Protein AF-A0A956V345-F1 (afdb_monomer_lite)

pLDDT: mean 96.44, std 3.16, range [72.88, 98.56]

Secondary structure (DSSP, 8-state):
-HHHHTTTTSSSS---SS-SS-GGG---SSHHHHHTTHHHHIIIIIIS--TTGGGTT---HHHHHHHHHHHHTT----

Foldseek 3Di:
DCVQFPQCQADPQHVDPVRRDRVVNQHDPDLVSCLVCLVVCLVDCQVVNCGVPVCVSVDDNVNSVVSNVCSVVRSDPD

Sequence (78 aa):
IMQNRCVSCHSEHPTDELFTTPPKGVLFNTPEQIAAQADLIYKNAVVSPYMPLGNKTGMLDEERELLGQWITQGANIE

Structure (mmCIF, N/CA/C/O backbone):
data_AF-A0A956V345-F1
#
_entry.id   AF-A0A956V345-F1
#
loop_
_atom_site.group_PDB
_atom_site.id
_atom_site.type_symbol
_atom_site.label_atom_id
_atom_site.label_alt_id
_atom_site.label_comp_id
_atom_site.label_asym_id
_atom_site.label_entity_id
_atom_site.label_seq_id
_atom_site.pdbx_PDB_ins_code
_atom_site.Cartn_x
_atom_site.Cartn_y
_atom_site.Cartn_z
_atom_site.occupancy
_atom_site.B_iso_or_equiv
_atom_site.auth_seq_id
_atom_site.auth_comp_id
_atom_site.auth_asym_id
_atom_site.auth_atom_id
_atom_site.pdbx_PDB_model_num
ATOM 1 N N . ILE A 1 1 ? -3.827 7.589 0.316 1.00 96.56 1 ILE A N 1
ATOM 2 C CA . ILE A 1 1 ? -3.645 6.256 0.945 1.00 96.56 1 ILE A CA 1
ATOM 3 C C . ILE A 1 1 ? -2.473 5.512 0.308 1.00 96.56 1 ILE A C 1
ATOM 5 O O . ILE A 1 1 ? -1.454 5.382 0.972 1.00 96.56 1 ILE A O 1
ATOM 9 N N . MET A 1 2 ? -2.546 5.115 -0.970 1.00 97.31 2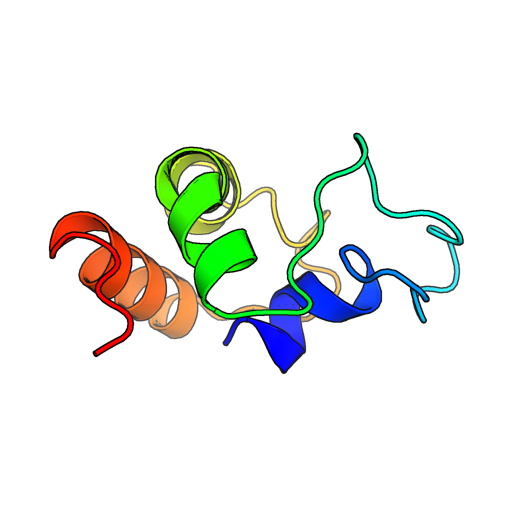 MET A N 1
ATOM 10 C CA . MET A 1 2 ? -1.513 4.274 -1.609 1.00 97.31 2 MET A CA 1
ATOM 11 C C . MET A 1 2 ? -0.072 4.794 -1.457 1.00 97.31 2 MET A C 1
ATOM 13 O O . MET A 1 2 ? 0.779 4.046 -0.973 1.00 97.31 2 MET A O 1
ATOM 17 N N . GLN A 1 3 ? 0.190 6.079 -1.736 1.00 96.88 3 GLN A N 1
ATOM 18 C CA . GLN A 1 3 ? 1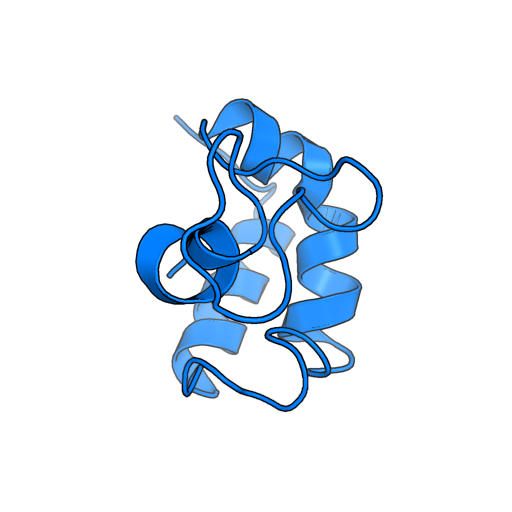.550 6.637 -1.599 1.00 96.88 3 GLN A CA 1
ATOM 19 C C . GLN A 1 3 ? 2.115 6.530 -0.185 1.00 96.88 3 GLN A C 1
ATOM 21 O O . GLN A 1 3 ? 3.287 6.218 -0.013 1.00 96.88 3 GLN A O 1
ATOM 26 N N . ASN A 1 4 ? 1.280 6.747 0.829 1.00 97.12 4 ASN A N 1
ATOM 27 C CA . ASN A 1 4 ? 1.737 6.811 2.216 1.00 97.12 4 ASN A CA 1
ATOM 28 C C . ASN A 1 4 ? 1.806 5.431 2.875 1.00 97.12 4 ASN A C 1
ATOM 30 O O . ASN A 1 4 ? 2.519 5.262 3.861 1.00 97.12 4 ASN A O 1
ATOM 34 N N . ARG A 1 5 ? 1.025 4.461 2.380 1.00 97.88 5 ARG A N 1
ATOM 35 C CA . ARG A 1 5 ? 0.852 3.157 3.037 1.00 97.88 5 ARG A CA 1
ATOM 36 C C . ARG A 1 5 ? 1.523 2.005 2.294 1.00 97.88 5 ARG A C 1
ATOM 38 O O . ARG A 1 5 ? 1.876 1.014 2.922 1.00 97.88 5 ARG A O 1
ATOM 45 N N . CYS A 1 6 ? 1.707 2.112 0.979 1.00 97.62 6 CYS A N 1
ATOM 46 C CA . CYS A 1 6 ? 2.101 0.972 0.148 1.00 97.62 6 CYS A CA 1
ATOM 47 C C . CYS A 1 6 ? 3.391 1.218 -0.646 1.00 97.62 6 CYS A C 1
ATOM 49 O O . CYS A 1 6 ? 4.220 0.316 -0.759 1.00 97.62 6 CYS A O 1
ATOM 51 N N . VAL A 1 7 ? 3.582 2.428 -1.181 1.00 97.25 7 VAL A N 1
ATOM 52 C CA . VAL A 1 7 ? 4.643 2.715 -2.166 1.00 97.25 7 VAL A CA 1
ATOM 53 C C . VAL A 1 7 ? 6.059 2.654 -1.599 1.00 97.25 7 VAL A C 1
ATOM 55 O O . VAL A 1 7 ? 6.974 2.322 -2.342 1.00 97.25 7 VAL A O 1
ATOM 58 N N . SER A 1 8 ? 6.265 2.873 -0.298 1.00 96.31 8 SER A N 1
ATOM 59 C CA . SER A 1 8 ? 7.605 2.746 0.301 1.00 96.31 8 SER A CA 1
ATOM 60 C C . SER A 1 8 ? 8.216 1.350 0.122 1.00 96.31 8 SER A C 1
ATOM 62 O O . SER A 1 8 ? 9.432 1.235 -0.003 1.00 96.31 8 SER A O 1
ATOM 64 N N . CYS A 1 9 ? 7.384 0.301 0.075 1.00 96.88 9 CYS A N 1
ATOM 65 C CA . CYS A 1 9 ? 7.807 -1.082 -0.171 1.00 96.88 9 CYS A CA 1
ATOM 66 C C . CYS A 1 9 ? 7.505 -1.554 -1.602 1.00 96.88 9 CYS A C 1
ATOM 68 O O . CYS A 1 9 ? 8.227 -2.391 -2.130 1.00 96.88 9 CYS A O 1
ATOM 70 N N . HIS A 1 10 ? 6.427 -1.065 -2.218 1.00 97.81 10 HIS A N 1
ATOM 71 C CA . HIS A 1 10 ? 5.911 -1.538 -3.508 1.00 97.81 10 HIS A CA 1
ATOM 72 C C . HIS A 1 10 ? 6.135 -0.522 -4.632 1.00 97.81 10 HIS A C 1
ATOM 74 O O . HIS A 1 10 ? 5.211 -0.176 -5.365 1.00 97.81 10 HIS A O 1
ATOM 80 N N . SER A 1 11 ? 7.356 -0.019 -4.767 1.00 97.19 11 SER A N 1
ATOM 81 C CA . S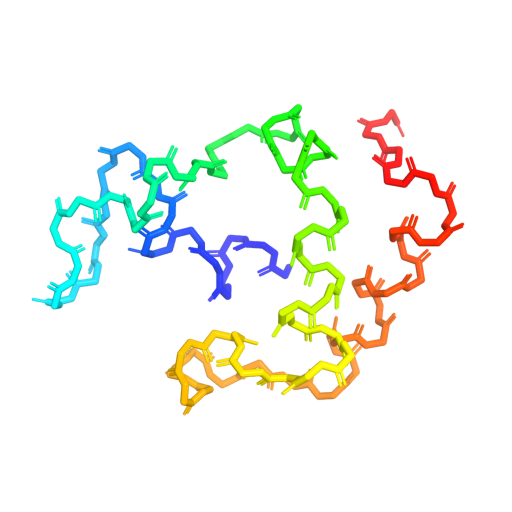ER A 1 11 ? 7.756 0.838 -5.883 1.00 97.19 11 SER A CA 1
ATOM 82 C C . SER A 1 11 ? 8.931 0.235 -6.646 1.00 97.19 11 SER A C 1
ATOM 84 O O . SER A 1 11 ? 9.583 -0.699 -6.182 1.00 97.19 11 SER A O 1
ATOM 86 N N . GLU A 1 12 ? 9.205 0.772 -7.832 1.00 96.56 12 GLU A N 1
ATOM 87 C CA . GLU A 1 12 ? 10.394 0.434 -8.625 1.00 96.56 12 GLU A CA 1
ATOM 88 C C . GLU A 1 12 ? 11.700 0.726 -7.866 1.00 96.56 12 GLU A C 1
ATOM 90 O O . GLU A 1 12 ? 12.697 0.018 -8.021 1.00 96.56 12 GLU A O 1
ATOM 95 N N . HIS A 1 13 ? 11.672 1.729 -6.987 1.00 95.50 13 HIS A N 1
ATOM 96 C CA . HIS A 1 13 ? 12.777 2.103 -6.111 1.00 95.50 13 HIS A CA 1
ATOM 97 C C . HIS A 1 13 ? 12.279 2.178 -4.665 1.00 95.50 13 HIS A C 1
ATOM 99 O O . HIS A 1 13 ? 11.992 3.278 -4.175 1.00 95.50 13 HIS A O 1
ATOM 105 N N . PRO A 1 14 ? 12.117 1.025 -3.987 1.00 96.69 14 PRO A N 1
ATOM 106 C CA . PRO A 1 14 ? 11.655 0.997 -2.609 1.00 96.69 14 PRO A CA 1
ATOM 107 C C . PRO A 1 14 ? 12.538 1.852 -1.704 1.00 96.69 14 PRO A C 1
ATOM 109 O O . PRO A 1 14 ? 13.761 1.886 -1.845 1.00 96.69 14 PRO A O 1
ATOM 112 N N . THR A 1 15 ? 11.904 2.533 -0.759 1.00 95.31 15 THR A N 1
ATOM 113 C CA . THR A 1 15 ? 12.576 3.387 0.229 1.00 95.31 15 THR A CA 1
ATOM 114 C C . THR A 1 15 ? 12.508 2.794 1.633 1.00 95.31 15 THR A C 1
ATOM 116 O O . THR A 1 15 ? 12.915 3.441 2.595 1.00 95.31 15 THR A O 1
ATOM 119 N N . ASP A 1 16 ? 11.932 1.599 1.776 1.00 94.81 16 ASP A N 1
ATOM 120 C CA . ASP A 1 16 ? 11.903 0.868 3.035 1.00 94.81 16 ASP A CA 1
ATOM 121 C C . ASP A 1 16 ? 13.289 0.306 3.383 1.00 94.81 16 ASP A C 1
ATOM 123 O O . ASP A 1 16 ? 14.028 -0.159 2.520 1.00 94.81 16 ASP A O 1
ATOM 127 N N . GLU A 1 17 ? 13.627 0.307 4.671 1.00 91.75 17 GLU A N 1
ATOM 128 C CA . GLU A 1 17 ? 14.923 -0.173 5.167 1.00 91.75 17 GLU A CA 1
ATOM 129 C C . GLU A 1 17 ? 15.151 -1.678 4.948 1.00 91.75 17 GLU A C 1
ATOM 131 O O . GLU A 1 17 ? 16.294 -2.117 4.834 1.00 91.75 17 GLU A O 1
ATOM 136 N N . LEU A 1 18 ? 14.080 -2.480 4.922 1.00 91.00 18 LEU A N 1
ATOM 137 C CA . LEU A 1 18 ? 14.160 -3.941 4.821 1.00 91.00 18 LEU A CA 1
ATOM 138 C C . LEU A 1 18 ? 13.874 -4.442 3.407 1.00 91.00 18 LEU A C 1
ATOM 140 O O . LEU A 1 18 ? 14.431 -5.454 2.980 1.00 91.00 18 LEU A O 1
ATOM 144 N N . PHE A 1 19 ? 12.993 -3.756 2.684 1.00 93.31 19 PHE A N 1
ATOM 145 C CA . PHE A 1 19 ? 12.598 -4.140 1.336 1.00 93.31 19 PHE A CA 1
ATOM 146 C C . PHE A 1 19 ? 13.295 -3.247 0.320 1.00 93.31 19 PHE A C 1
ATOM 148 O O . PHE A 1 19 ? 12.785 -2.193 -0.021 1.00 93.31 19 PHE A O 1
ATOM 155 N N . THR A 1 20 ? 14.441 -3.697 -0.193 1.00 92.94 20 THR A N 1
ATOM 156 C CA . THR A 1 20 ? 15.194 -3.010 -1.262 1.00 92.94 20 THR A CA 1
ATOM 157 C C . THR A 1 20 ? 14.712 -3.373 -2.672 1.00 92.94 20 THR A C 1
ATOM 159 O O . THR A 1 20 ? 15.168 -2.801 -3.658 1.00 92.94 20 THR A O 1
ATOM 162 N N . THR A 1 21 ? 13.784 -4.328 -2.777 1.00 95.25 21 THR A N 1
ATOM 163 C CA . THR A 1 21 ? 13.080 -4.712 -4.008 1.00 95.25 21 THR A CA 1
ATOM 164 C C . THR A 1 21 ? 11.591 -4.897 -3.705 1.00 95.25 21 THR A C 1
ATOM 166 O O . THR A 1 21 ? 11.254 -5.307 -2.588 1.00 95.25 21 THR A O 1
ATOM 169 N N . PRO A 1 22 ? 10.691 -4.607 -4.665 1.00 95.44 22 PRO A N 1
ATOM 170 C CA . PRO A 1 22 ? 9.255 -4.721 -4.452 1.00 95.44 22 PRO A CA 1
ATOM 171 C C . PRO A 1 22 ? 8.869 -6.171 -4.123 1.00 95.44 22 PRO A C 1
ATOM 173 O O . PRO A 1 22 ? 9.115 -7.077 -4.933 1.00 95.44 22 PRO A O 1
ATOM 176 N N . PRO A 1 23 ? 8.243 -6.434 -2.959 1.00 94.62 23 PRO A N 1
ATOM 177 C CA . PRO A 1 23 ? 7.871 -7.784 -2.570 1.00 94.62 23 PRO A CA 1
ATOM 178 C C . PRO A 1 23 ? 6.981 -8.441 -3.623 1.00 94.62 23 PRO A C 1
ATOM 180 O O . PRO A 1 23 ? 5.986 -7.864 -4.065 1.00 94.62 23 PRO A O 1
ATOM 183 N N . LYS A 1 24 ? 7.330 -9.676 -4.005 1.00 94.50 24 LYS A N 1
ATOM 184 C CA . LYS A 1 24 ? 6.617 -10.471 -5.022 1.00 94.50 24 LYS A CA 1
ATOM 185 C C . LYS A 1 24 ? 6.531 -9.799 -6.406 1.00 94.50 24 LYS A C 1
ATOM 187 O O . LYS A 1 24 ? 5.694 -10.199 -7.206 1.00 94.50 24 LYS A O 1
ATOM 192 N N . GLY A 1 25 ? 7.364 -8.793 -6.684 1.00 94.50 25 GLY A N 1
ATOM 193 C CA . GLY A 1 25 ? 7.316 -8.033 -7.937 1.00 94.50 25 GLY A CA 1
ATOM 194 C C . GLY A 1 25 ? 6.074 -7.148 -8.085 1.00 94.50 25 GLY A C 1
ATOM 195 O O . GLY A 1 25 ? 5.776 -6.709 -9.190 1.00 94.50 25 GLY A O 1
ATOM 196 N N . VAL A 1 26 ? 5.336 -6.895 -6.997 1.00 96.81 26 VAL A N 1
ATOM 197 C CA . VAL A 1 26 ? 4.142 -6.041 -7.015 1.00 96.81 26 VAL A CA 1
ATOM 198 C C . VAL A 1 26 ? 4.560 -4.577 -6.912 1.00 96.81 26 VAL A C 1
ATOM 200 O O . VAL A 1 26 ? 5.192 -4.184 -5.928 1.00 96.81 26 VAL A O 1
ATOM 203 N N . LEU A 1 27 ? 4.170 -3.789 -7.912 1.00 97.31 27 LEU A N 1
ATOM 204 C CA . LEU A 1 27 ? 4.490 -2.370 -8.067 1.00 97.31 27 LEU A CA 1
ATOM 205 C C . LEU A 1 27 ? 3.223 -1.517 -7.995 1.00 97.31 27 LEU A C 1
ATOM 207 O O . LEU A 1 27 ? 2.185 -1.925 -8.505 1.00 97.31 27 LEU A O 1
ATOM 211 N N . PHE A 1 28 ? 3.333 -0.330 -7.403 1.00 97.50 28 PHE A N 1
ATOM 212 C CA . PHE A 1 28 ? 2.269 0.666 -7.246 1.00 97.50 28 PHE A CA 1
ATOM 213 C C . PHE A 1 28 ? 2.754 2.070 -7.650 1.00 97.50 28 PHE A C 1
ATOM 215 O O . PHE A 1 28 ? 2.383 3.069 -7.035 1.00 97.50 28 PHE A O 1
ATOM 222 N N . ASN A 1 29 ? 3.623 2.162 -8.659 1.00 96.44 29 ASN A N 1
ATOM 223 C CA . ASN A 1 29 ? 4.127 3.438 -9.167 1.00 96.44 29 ASN A CA 1
ATOM 224 C C . ASN A 1 29 ? 3.058 4.215 -9.944 1.00 96.44 29 ASN A C 1
ATOM 226 O O . ASN A 1 29 ? 3.110 5.444 -9.959 1.00 96.44 29 ASN A O 1
ATOM 230 N N . THR A 1 30 ? 2.111 3.519 -10.584 1.00 97.00 30 THR A N 1
ATOM 231 C CA . THR A 1 30 ? 1.054 4.145 -11.391 1.00 97.00 30 THR A CA 1
ATOM 232 C C . THR A 1 30 ? -0.351 3.727 -10.940 1.00 97.00 30 THR A C 1
ATOM 234 O O . THR A 1 30 ? -0.516 2.644 -10.363 1.00 97.00 30 THR A O 1
ATOM 237 N N . PRO A 1 31 ? -1.386 4.549 -11.203 1.00 96.88 31 PRO A N 1
ATOM 238 C CA . PRO A 1 31 ? -2.777 4.186 -10.933 1.00 96.88 31 PRO A CA 1
ATOM 239 C C . PRO A 1 31 ? -3.199 2.873 -11.601 1.00 96.88 31 PRO A C 1
ATOM 241 O O . PRO A 1 31 ? -3.892 2.073 -10.981 1.00 96.88 31 PRO A O 1
ATOM 244 N N . GLU A 1 32 ? -2.730 2.600 -12.820 1.00 97.88 32 GLU A N 1
ATOM 245 C CA . GLU A 1 32 ? -3.036 1.371 -13.561 1.00 97.88 32 GLU A CA 1
ATOM 246 C C . GLU A 1 32 ? -2.468 0.143 -12.850 1.00 97.88 32 GLU A C 1
ATOM 248 O O . GLU A 1 32 ? -3.147 -0.875 -12.726 1.00 97.88 32 GLU A O 1
ATOM 253 N N . GLN A 1 33 ? -1.238 0.239 -12.336 1.00 97.75 33 GLN A N 1
ATOM 254 C CA . GLN A 1 33 ? -0.630 -0.838 -11.556 1.00 97.75 33 GLN A CA 1
ATOM 255 C C . GLN A 1 33 ? -1.393 -1.085 -10.249 1.00 97.75 33 GLN A C 1
ATOM 257 O O . GLN A 1 33 ? -1.604 -2.232 -9.862 1.00 97.75 33 GLN A O 1
ATOM 262 N N . ILE A 1 34 ? -1.841 -0.017 -9.584 1.00 98.00 34 ILE A N 1
ATOM 263 C CA . ILE A 1 34 ? -2.646 -0.103 -8.362 1.00 98.00 34 ILE A CA 1
ATOM 264 C C . ILE A 1 34 ? -3.992 -0.780 -8.654 1.00 98.00 34 ILE A C 1
ATOM 266 O O . ILE A 1 34 ? -4.354 -1.741 -7.975 1.00 98.00 34 ILE A O 1
ATOM 270 N N . ALA A 1 35 ? -4.710 -0.324 -9.683 1.00 97.75 35 ALA A N 1
ATOM 271 C CA . ALA A 1 35 ? -6.000 -0.880 -10.081 1.00 97.75 35 ALA A CA 1
ATOM 272 C C . ALA A 1 35 ? -5.884 -2.351 -10.511 1.00 97.75 35 ALA A C 1
ATOM 274 O O . ALA A 1 35 ? -6.677 -3.186 -10.080 1.00 97.75 35 ALA A O 1
ATOM 275 N N . ALA A 1 36 ? -4.834 -2.710 -11.257 1.00 97.62 36 ALA A N 1
ATOM 276 C CA . ALA A 1 36 ? -4.564 -4.092 -11.660 1.00 97.62 36 ALA A CA 1
ATOM 277 C C . ALA A 1 36 ? -4.317 -5.048 -10.476 1.00 97.62 36 ALA A C 1
ATOM 279 O O . ALA A 1 36 ? -4.353 -6.265 -10.644 1.00 97.62 36 ALA A O 1
ATOM 280 N N . GLN A 1 37 ? -4.037 -4.515 -9.286 1.00 98.06 37 GLN A N 1
ATOM 281 C CA . GLN A 1 37 ? -3.775 -5.277 -8.066 1.00 98.06 37 GLN A CA 1
ATOM 282 C C . GLN A 1 37 ? -4.879 -5.095 -7.012 1.00 98.06 37 GLN A C 1
ATOM 284 O O . GLN A 1 37 ? -4.690 -5.504 -5.863 1.00 98.06 37 GLN A O 1
ATOM 289 N N . ALA A 1 38 ? -6.026 -4.513 -7.378 1.00 98.12 38 ALA A N 1
ATOM 290 C CA . ALA A 1 38 ? -7.112 -4.180 -6.458 1.00 98.12 38 ALA A CA 1
ATOM 291 C C . ALA A 1 38 ? -7.553 -5.371 -5.587 1.00 98.12 38 ALA A C 1
ATOM 293 O O . ALA A 1 38 ? -7.650 -5.228 -4.371 1.00 98.12 38 ALA A O 1
ATOM 294 N N . ASP A 1 39 ? -7.706 -6.569 -6.159 1.00 97.88 39 ASP A N 1
ATOM 295 C CA . ASP A 1 39 ? -8.091 -7.774 -5.405 1.00 97.88 39 ASP A CA 1
ATOM 296 C C . ASP A 1 39 ? -7.067 -8.154 -4.325 1.00 97.88 39 ASP A C 1
ATOM 298 O O . ASP A 1 39 ? -7.417 -8.523 -3.198 1.00 97.88 39 ASP A O 1
ATOM 302 N N . LEU A 1 40 ? -5.775 -8.046 -4.650 1.00 97.31 40 LEU A N 1
ATOM 303 C CA . LEU A 1 40 ? -4.698 -8.315 -3.701 1.00 97.31 40 LEU A CA 1
ATOM 304 C C . LEU A 1 40 ? -4.643 -7.241 -2.617 1.00 97.31 40 LEU A C 1
ATOM 306 O O . LEU A 1 40 ? -4.486 -7.575 -1.442 1.00 97.31 40 LEU A O 1
ATOM 310 N N . ILE A 1 41 ? -4.804 -5.971 -2.987 1.00 98.19 41 ILE A N 1
ATOM 311 C CA . ILE A 1 41 ? -4.869 -4.862 -2.034 1.00 98.19 41 ILE A CA 1
ATOM 312 C C . ILE A 1 41 ? -6.050 -5.073 -1.078 1.00 98.19 41 ILE A C 1
ATOM 314 O O . ILE A 1 41 ? -5.863 -5.028 0.136 1.00 98.19 41 ILE A O 1
ATOM 318 N N . TYR A 1 42 ? -7.235 -5.399 -1.593 1.00 98.44 42 TYR A N 1
ATOM 319 C CA . TYR A 1 42 ? -8.430 -5.636 -0.788 1.00 98.44 42 TYR A CA 1
ATOM 320 C C . TYR A 1 42 ? -8.231 -6.781 0.205 1.00 98.44 42 TYR A C 1
ATOM 322 O O . TYR A 1 42 ? -8.412 -6.622 1.413 1.00 98.44 42 TYR A O 1
ATOM 330 N N . LYS A 1 43 ? -7.769 -7.938 -0.275 1.00 98.25 43 LYS A N 1
ATOM 331 C CA . LYS A 1 43 ? -7.541 -9.108 0.577 1.00 98.25 43 LYS A CA 1
ATOM 332 C C . LYS A 1 43 ? -6.545 -8.821 1.702 1.00 98.25 43 LYS A C 1
ATOM 334 O O . LYS A 1 43 ? -6.759 -9.238 2.842 1.00 98.25 43 LYS A O 1
ATOM 339 N N . ASN A 1 44 ? -5.454 -8.132 1.384 1.00 97.62 44 ASN A N 1
ATOM 340 C CA . ASN A 1 44 ? -4.290 -8.028 2.260 1.00 97.62 44 ASN A CA 1
ATOM 341 C C . ASN A 1 44 ? -4.326 -6.788 3.166 1.00 97.62 44 ASN A C 1
ATOM 343 O O . ASN A 1 44 ? -3.839 -6.845 4.293 1.00 97.62 44 ASN A O 1
ATOM 347 N N . ALA A 1 45 ? -4.898 -5.680 2.691 1.00 98.00 45 ALA A N 1
ATOM 348 C CA . ALA A 1 45 ? -4.979 -4.416 3.421 1.00 98.00 45 ALA A CA 1
ATOM 349 C C . ALA A 1 45 ? -6.389 -4.094 3.942 1.00 98.00 45 ALA A C 1
ATOM 351 O O . ALA A 1 45 ? -6.516 -3.237 4.806 1.00 98.00 45 ALA A O 1
ATOM 352 N N . VAL A 1 46 ? -7.449 -4.756 3.475 1.00 98.00 46 VAL A N 1
ATOM 353 C CA . VAL A 1 46 ? -8.815 -4.493 3.971 1.00 98.00 46 VAL A CA 1
ATOM 354 C C . VAL A 1 46 ? -9.355 -5.684 4.756 1.00 98.00 46 VAL A C 1
ATOM 356 O O . VAL A 1 46 ? -9.738 -5.523 5.907 1.00 98.00 46 VAL A O 1
ATOM 359 N N . VAL A 1 47 ? -9.344 -6.888 4.177 1.00 97.56 47 VAL A N 1
ATOM 360 C CA . VAL A 1 47 ? -9.976 -8.071 4.797 1.00 97.56 47 VAL A CA 1
ATOM 361 C C . VAL A 1 47 ? -9.130 -8.683 5.915 1.00 97.56 47 VAL A C 1
ATOM 363 O O . VAL A 1 47 ? -9.652 -9.015 6.974 1.00 97.56 47 VAL A O 1
ATOM 366 N N . SER A 1 48 ? -7.830 -8.876 5.681 1.00 96.69 48 SER A N 1
ATOM 367 C CA . SER A 1 48 ? -6.910 -9.525 6.639 1.00 96.69 48 SER A CA 1
ATOM 368 C C . SER A 1 48 ? -6.046 -8.564 7.471 1.00 96.69 48 SER A C 1
ATOM 370 O O . SER A 1 48 ? -5.234 -9.019 8.271 1.00 96.69 48 SER A O 1
ATOM 372 N N . PRO A 1 49 ? -6.297 -7.255 7.367 1.00 93.06 49 PRO A N 1
ATOM 373 C CA . PRO A 1 49 ? -5.380 -6.110 7.577 1.00 93.06 49 PRO A CA 1
ATOM 374 C C . PRO A 1 49 ? -3.864 -6.354 7.781 1.00 93.06 49 PRO A C 1
ATOM 376 O O . PRO A 1 49 ? -3.207 -5.568 8.465 1.00 93.06 49 PRO A O 1
ATOM 379 N N . TYR A 1 50 ? -3.256 -7.389 7.189 1.00 95.19 50 TYR A N 1
ATOM 380 C CA . TYR A 1 50 ? -1.843 -7.697 7.445 1.00 95.19 50 TYR A CA 1
ATOM 381 C C . TYR A 1 50 ? -0.895 -6.734 6.726 1.00 95.19 50 TYR A C 1
ATOM 383 O O . TYR A 1 50 ? 0.255 -6.594 7.147 1.00 95.19 50 TYR A O 1
ATOM 391 N N . MET A 1 51 ? -1.363 -6.111 5.636 1.00 97.38 51 MET A N 1
ATOM 392 C CA . MET A 1 51 ? -0.679 -5.018 4.958 1.00 97.38 51 MET A CA 1
ATOM 393 C C . MET A 1 51 ? -1.207 -3.662 5.431 1.00 97.38 51 MET A C 1
ATOM 395 O O . MET A 1 51 ? -2.415 -3.515 5.630 1.00 97.38 51 MET A O 1
ATOM 399 N N . PRO A 1 52 ? -0.343 -2.647 5.560 1.00 97.19 52 PRO A N 1
ATOM 400 C CA . PRO A 1 52 ? 1.122 -2.698 5.431 1.00 97.19 52 PRO A CA 1
ATOM 401 C C . PRO A 1 52 ? 1.728 -3.632 6.483 1.00 97.19 52 PRO A C 1
ATOM 403 O O . PRO A 1 52 ? 1.125 -3.788 7.538 1.00 97.19 52 PRO A O 1
ATOM 406 N N . LEU A 1 53 ? 2.847 -4.307 6.190 1.00 96.31 53 LEU A N 1
ATOM 407 C CA . LEU A 1 53 ? 3.351 -5.416 7.016 1.00 96.31 53 LEU A CA 1
ATOM 408 C C . LEU A 1 53 ? 3.434 -5.022 8.500 1.00 96.31 53 LEU A C 1
ATOM 410 O O . LEU A 1 53 ? 4.165 -4.097 8.847 1.00 96.31 53 LEU A O 1
ATOM 414 N N . GLY A 1 54 ? 2.665 -5.693 9.364 1.00 95.19 54 GLY A N 1
ATOM 415 C CA . GLY A 1 54 ? 2.619 -5.378 10.801 1.00 95.19 54 GLY A CA 1
ATOM 416 C C . GLY A 1 54 ? 2.141 -3.952 11.115 1.00 95.19 54 GLY A C 1
ATOM 417 O O . GLY A 1 54 ? 2.525 -3.379 12.127 1.00 95.19 54 GLY A O 1
ATOM 418 N N . ASN A 1 55 ? 1.355 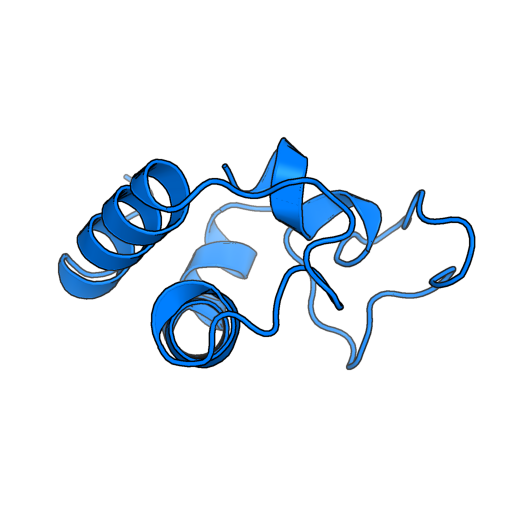-3.360 10.217 1.00 96.44 55 ASN A N 1
ATOM 419 C CA . ASN A 1 55 ? 0.944 -1.960 10.197 1.00 96.44 55 ASN A CA 1
ATOM 420 C C . ASN A 1 55 ? 2.104 -0.943 10.263 1.00 96.44 55 ASN A C 1
ATOM 422 O O . ASN A 1 55 ? 1.949 0.133 10.838 1.00 96.44 55 ASN A O 1
ATOM 426 N N . LYS A 1 56 ? 3.265 -1.255 9.661 1.00 95.88 56 LYS A N 1
ATOM 427 C CA . LYS A 1 56 ? 4.497 -0.438 9.740 1.00 95.88 56 LYS A CA 1
ATOM 428 C C . LYS A 1 56 ? 4.308 1.044 9.388 1.00 95.88 56 LYS A C 1
ATOM 430 O O . LYS A 1 56 ? 4.976 1.894 9.963 1.00 95.88 56 LYS A O 1
ATOM 435 N N . THR A 1 57 ? 3.402 1.373 8.467 1.00 96.06 57 THR A N 1
ATOM 436 C CA . THR A 1 57 ? 3.142 2.767 8.068 1.00 96.06 57 THR A CA 1
ATOM 437 C C . THR A 1 57 ? 2.016 3.430 8.866 1.00 96.06 57 THR A C 1
ATOM 439 O O . THR A 1 57 ? 1.597 4.518 8.486 1.00 96.06 57 THR A O 1
ATOM 442 N N . GLY A 1 58 ? 1.447 2.775 9.882 1.00 96.88 58 GLY A N 1
ATOM 443 C CA . GLY A 1 58 ? 0.333 3.301 10.678 1.00 96.88 58 GLY A CA 1
ATOM 444 C C . GLY A 1 58 ? -0.932 3.572 9.861 1.00 96.88 58 GLY A C 1
ATOM 445 O O . GLY A 1 58 ? -1.501 4.655 9.960 1.00 96.88 58 GLY A O 1
ATOM 446 N N . MET A 1 59 ? -1.329 2.630 9.002 1.00 98.38 59 MET A N 1
ATOM 447 C CA . MET A 1 59 ? -2.590 2.726 8.269 1.00 98.38 59 MET A CA 1
ATOM 448 C C . MET A 1 59 ? -3.764 2.635 9.249 1.00 98.38 59 MET A C 1
ATOM 450 O O . MET A 1 59 ? -3.810 1.714 10.071 1.00 98.38 59 MET A O 1
ATOM 454 N N . LEU A 1 60 ? -4.677 3.600 9.154 1.00 98.25 60 LEU A N 1
ATOM 455 C CA . LEU A 1 60 ? -5.855 3.718 10.012 1.00 98.25 60 LEU A CA 1
ATOM 456 C C . LE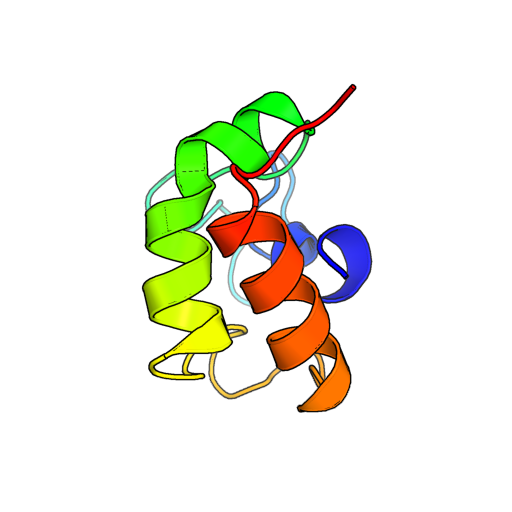U A 1 60 ? -7.026 2.894 9.469 1.00 98.25 60 LEU A C 1
ATOM 458 O O . LEU A 1 60 ? -7.085 2.604 8.272 1.00 98.25 60 LEU A O 1
ATOM 462 N N . ASP A 1 61 ? -7.979 2.553 10.332 1.00 97.94 61 ASP A N 1
ATOM 463 C CA . ASP A 1 61 ? -9.155 1.771 9.940 1.00 97.94 61 ASP A CA 1
ATOM 464 C C . ASP A 1 61 ? -10.042 2.541 8.953 1.00 97.94 61 ASP A C 1
ATOM 466 O O . ASP A 1 61 ? -10.522 1.964 7.979 1.00 97.94 61 ASP A O 1
ATOM 470 N N . GLU A 1 62 ? -10.152 3.862 9.102 1.00 98.31 62 GLU A N 1
ATOM 471 C CA . GLU A 1 62 ? -10.882 4.726 8.170 1.00 98.31 62 GLU A CA 1
ATOM 472 C C . GLU A 1 62 ? -10.233 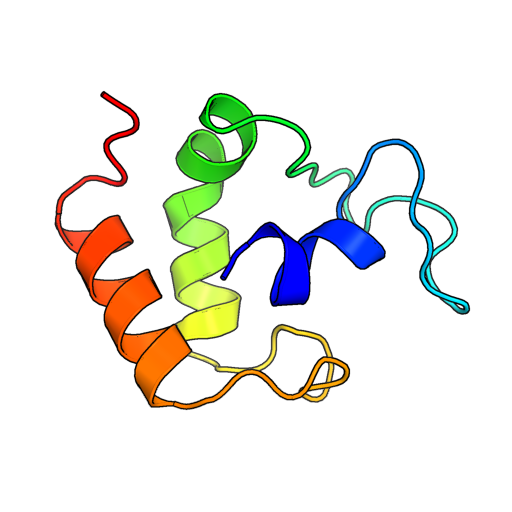4.739 6.777 1.00 98.31 62 GLU A C 1
ATOM 474 O O . GLU A 1 62 ? -10.915 4.791 5.753 1.00 98.31 62 GLU A O 1
ATOM 479 N N . GLU A 1 63 ? -8.900 4.643 6.703 1.00 98.56 63 GLU A N 1
ATOM 480 C CA . GLU A 1 63 ? -8.207 4.512 5.419 1.00 98.56 63 GLU A CA 1
ATOM 481 C C . GLU A 1 63 ? -8.464 3.146 4.780 1.00 98.56 63 GLU A C 1
ATOM 483 O O . GLU A 1 63 ? -8.534 3.053 3.555 1.00 98.56 63 GLU A O 1
ATOM 488 N N . ARG A 1 64 ? -8.603 2.082 5.582 1.00 98.56 64 ARG A N 1
ATOM 489 C CA . ARG A 1 64 ? -8.941 0.741 5.077 1.00 98.56 64 ARG A CA 1
ATOM 490 C C . ARG A 1 64 ? -10.363 0.708 4.551 1.00 98.56 64 ARG A C 1
ATOM 492 O O . ARG A 1 64 ? -10.594 0.129 3.492 1.00 98.56 64 ARG A O 1
ATOM 499 N N . GLU A 1 65 ? -11.287 1.355 5.251 1.00 98.44 65 GLU A N 1
ATOM 500 C CA . GLU A 1 65 ? -12.668 1.486 4.807 1.00 98.44 65 GLU A CA 1
ATOM 501 C C . GLU A 1 65 ? -12.741 2.240 3.476 1.00 98.44 65 GLU A C 1
ATOM 503 O O . GLU A 1 65 ? -13.291 1.713 2.509 1.00 98.44 65 GLU A O 1
ATOM 508 N N . LEU A 1 66 ? -12.107 3.414 3.380 1.00 98.44 66 LEU A N 1
ATOM 509 C CA . LEU A 1 66 ? -12.076 4.196 2.142 1.00 98.44 66 LEU A CA 1
ATOM 510 C C . LEU A 1 66 ? -11.429 3.416 0.986 1.00 98.44 66 LEU A C 1
ATOM 512 O O . LEU A 1 66 ? -11.934 3.425 -0.137 1.00 98.44 66 LEU A O 1
ATOM 516 N N . LEU A 1 67 ? -10.334 2.700 1.257 1.00 98.19 67 LEU A N 1
ATOM 517 C CA . LEU A 1 67 ? -9.681 1.848 0.265 1.00 98.19 67 LEU A CA 1
ATOM 518 C C . LEU A 1 67 ? -10.599 0.703 -0.191 1.00 98.19 67 LEU A C 1
ATOM 520 O O . LEU A 1 67 ? -10.691 0.426 -1.385 1.00 98.19 67 LEU A O 1
ATOM 524 N N . GLY A 1 68 ? -11.305 0.060 0.739 1.00 98.31 68 GLY A N 1
ATOM 525 C CA . GLY A 1 68 ? -12.262 -1.002 0.440 1.00 98.31 68 GLY A CA 1
ATOM 526 C C . GLY A 1 68 ? -13.461 -0.512 -0.370 1.00 98.31 68 GLY A C 1
ATOM 527 O O . GLY A 1 68 ? -13.881 -1.184 -1.312 1.00 98.31 68 GLY A O 1
ATOM 528 N N . GLN A 1 69 ? -13.981 0.676 -0.059 1.00 98.44 69 GLN A N 1
ATOM 529 C CA . GLN A 1 69 ? -15.054 1.305 -0.828 1.00 98.44 69 GLN A CA 1
ATOM 530 C C . GLN A 1 69 ? -14.610 1.584 -2.267 1.00 98.44 69 GLN A C 1
ATOM 532 O O . GLN A 1 69 ? -15.299 1.184 -3.201 1.00 98.44 69 GLN A O 1
ATOM 537 N N . TRP A 1 70 ? -13.431 2.184 -2.461 1.00 98.25 70 TRP A N 1
ATOM 538 C CA . TRP A 1 70 ? -12.894 2.433 -3.802 1.00 98.25 70 TRP A CA 1
ATOM 539 C C . TRP A 1 70 ? -12.732 1.134 -4.613 1.00 98.25 70 TRP A C 1
ATOM 541 O O . TRP A 1 70 ? -13.138 1.076 -5.774 1.00 98.25 70 TRP A O 1
ATOM 551 N N . ILE A 1 71 ? -12.222 0.059 -3.996 1.00 98.19 71 ILE A N 1
ATOM 552 C CA . ILE A 1 71 ? -12.053 -1.234 -4.681 1.00 98.19 71 ILE A CA 1
ATOM 553 C C . ILE A 1 71 ? -13.405 -1.857 -5.048 1.00 98.19 71 ILE A C 1
ATOM 555 O O . ILE A 1 71 ? -13.601 -2.285 -6.183 1.00 98.19 71 ILE A O 1
ATOM 559 N N . THR A 1 72 ? -14.363 -1.878 -4.120 1.00 97.62 72 THR A N 1
ATOM 560 C CA . THR A 1 72 ? -15.692 -2.478 -4.358 1.00 97.62 72 THR A CA 1
ATOM 561 C C . THR A 1 72 ? -16.534 -1.703 -5.375 1.00 97.62 72 THR A C 1
ATOM 563 O O . THR A 1 72 ? -17.433 -2.278 -5.984 1.00 97.62 72 THR A O 1
ATOM 566 N N . GLN A 1 73 ? -16.213 -0.429 -5.618 1.00 97.44 73 GLN A N 1
ATOM 567 C CA . GLN A 1 73 ? -16.796 0.394 -6.684 1.00 97.44 73 GLN A CA 1
ATOM 568 C C . GLN A 1 73 ? -16.130 0.191 -8.058 1.00 97.44 73 GLN A C 1
ATOM 570 O O . GLN A 1 73 ? -16.503 0.858 -9.021 1.00 97.44 73 GLN A O 1
ATOM 575 N N . GLY A 1 74 ? -15.170 -0.732 -8.168 1.00 96.31 74 GLY A N 1
ATOM 576 C CA . GLY A 1 74 ? -14.527 -1.102 -9.431 1.00 96.31 74 GLY A CA 1
ATOM 577 C C . GLY A 1 74 ? -13.097 -0.595 -9.594 1.00 96.31 74 GLY A C 1
ATOM 578 O O . GLY A 1 74 ? -12.541 -0.752 -10.674 1.00 96.31 74 GLY A O 1
ATOM 579 N N . ALA A 1 75 ? -12.493 -0.013 -8.549 1.00 97.06 75 ALA A N 1
ATOM 580 C CA . ALA A 1 75 ? -11.119 0.494 -8.588 1.00 97.06 75 ALA A CA 1
ATOM 581 C C . ALA A 1 75 ? -10.861 1.469 -9.759 1.00 97.06 75 ALA A C 1
ATOM 583 O O . ALA A 1 75 ? -9.793 1.457 -10.373 1.00 97.06 75 ALA A O 1
ATOM 584 N N . ASN A 1 76 ? -11.854 2.309 -10.072 1.00 94.56 76 ASN A N 1
ATOM 585 C CA . ASN A 1 76 ? -11.792 3.235 -11.203 1.00 94.56 76 ASN A CA 1
ATOM 586 C C . ASN A 1 76 ? -10.707 4.303 -10.977 1.00 94.56 76 ASN A C 1
ATOM 588 O O . ASN A 1 76 ? -10.534 4.792 -9.854 1.00 94.56 76 ASN A O 1
ATOM 592 N N . ILE A 1 77 ? -9.990 4.646 -12.050 1.00 92.31 77 ILE A N 1
ATOM 593 C CA . ILE A 1 77 ? -8.865 5.602 -12.066 1.00 92.31 77 ILE A CA 1
ATOM 594 C C . ILE A 1 77 ? -9.134 6.828 -12.958 1.00 92.31 77 ILE A C 1
ATOM 596 O O . ILE A 1 77 ? -8.207 7.585 -13.244 1.00 92.31 77 ILE A O 1
ATOM 600 N N . GLU A 1 78 ? -10.384 6.997 -13.396 1.00 72.88 78 GLU A N 1
ATOM 601 C CA . GLU A 1 78 ? -10.865 8.097 -14.250 1.00 72.88 78 GLU A CA 1
ATOM 602 C C . GLU A 1 78 ? -11.458 9.258 -13.442 1.00 72.88 78 GLU A C 1
ATOM 604 O O . GLU A 1 78 ? -12.129 8.991 -12.415 1.00 72.88 78 GLU A O 1
#

Radius of gyration: 11.67 Å; chains: 1; bounding box: 32×19×25 Å